Protein AF-A0A7V9M2R5-F1 (afdb_monomer)

Secondary structure (DSSP, 8-state):
----GGGG----S-HHHHHHHHHHHHTS-HHHHHHHHHHHHHHHHHHHHHHHHHHHT---HHHHHHHHHHHHSTTTS-HHHHHHHHHHHH---

Structure (mmCIF, N/CA/C/O backbone):
data_AF-A0A7V9M2R5-F1
#
_entry.id   AF-A0A7V9M2R5-F1
#
loop_
_atom_site.group_PDB
_atom_site.id
_atom_site.type_symbol
_atom_site.label_atom_id
_atom_site.label_alt_id
_atom_site.label_comp_id
_atom_site.label_asym_id
_atom_site.label_entity_id
_atom_site.label_seq_id
_atom_site.pdbx_PDB_ins_code
_atom_site.Cartn_x
_atom_site.Cartn_y
_atom_site.Cartn_z
_atom_site.occupancy
_atom_site.B_iso_or_equiv
_atom_site.auth_seq_id
_atom_site.auth_comp_id
_atom_site.auth_asym_id
_atom_site.auth_atom_id
_atom_site.pdbx_PDB_model_num
ATOM 1 N N . MET A 1 1 ? -1.550 -4.520 -31.708 1.00 41.22 1 MET A N 1
ATOM 2 C CA . MET A 1 1 ? -1.360 -3.313 -30.875 1.00 41.22 1 MET A CA 1
ATOM 3 C C . MET A 1 1 ? -0.821 -3.761 -29.529 1.00 41.22 1 MET A C 1
ATOM 5 O O . MET A 1 1 ? -1.441 -4.614 -28.908 1.00 41.22 1 MET A O 1
ATOM 9 N N . ASN A 1 2 ? 0.357 -3.277 -29.133 1.00 42.97 2 ASN A N 1
ATOM 10 C CA . ASN A 1 2 ? 0.957 -3.602 -27.839 1.00 42.97 2 ASN A CA 1
ATOM 11 C C . ASN A 1 2 ? 0.213 -2.775 -26.780 1.00 42.97 2 ASN A C 1
ATOM 13 O O . ASN A 1 2 ? 0.395 -1.563 -26.723 1.00 42.97 2 ASN A O 1
ATOM 17 N N . ASN A 1 3 ? -0.691 -3.391 -26.017 1.00 51.28 3 ASN A N 1
ATOM 18 C CA . ASN A 1 3 ? -1.404 -2.705 -24.939 1.00 51.28 3 ASN A CA 1
ATOM 19 C C . ASN A 1 3 ? -0.449 -2.546 -23.757 1.00 51.28 3 ASN A C 1
ATOM 21 O O . ASN A 1 3 ? -0.402 -3.397 -22.868 1.00 51.28 3 ASN A O 1
ATOM 25 N N . ASN A 1 4 ? 0.343 -1.477 -23.770 1.00 64.31 4 ASN A N 1
ATOM 26 C CA . ASN A 1 4 ? 1.192 -1.151 -22.644 1.00 64.31 4 ASN A CA 1
ATOM 27 C C . ASN A 1 4 ? 0.301 -0.739 -21.460 1.00 64.31 4 ASN A C 1
ATOM 29 O O . ASN A 1 4 ? -0.357 0.298 -21.481 1.00 64.31 4 ASN A O 1
ATOM 33 N N . VAL A 1 5 ? 0.265 -1.576 -20.421 1.00 66.25 5 VAL A N 1
ATOM 34 C CA . VAL A 1 5 ? -0.523 -1.352 -19.195 1.00 66.25 5 VAL A CA 1
ATOM 35 C C . VAL A 1 5 ? -0.187 -0.030 -18.493 1.00 66.25 5 VAL A C 1
ATOM 37 O O . VAL A 1 5 ? -1.012 0.473 -17.735 1.00 66.25 5 VAL A O 1
ATOM 40 N N . TYR A 1 6 ? 0.973 0.568 -18.784 1.00 64.75 6 TYR A N 1
ATOM 41 C CA . TYR A 1 6 ? 1.391 1.856 -18.228 1.00 64.75 6 TYR A CA 1
ATOM 42 C C . TYR A 1 6 ? 0.692 3.068 -18.870 1.00 64.75 6 TYR A C 1
ATOM 44 O O . TYR A 1 6 ? 0.588 4.106 -18.220 1.00 64.75 6 TYR A O 1
ATOM 52 N N . ASP A 1 7 ? 0.140 2.937 -20.083 1.00 64.12 7 ASP A N 1
ATOM 53 C CA . ASP A 1 7 ? -0.513 4.044 -20.810 1.00 64.12 7 ASP A CA 1
ATOM 54 C C . ASP A 1 7 ? -1.852 4.467 -20.181 1.00 64.12 7 ASP A C 1
ATOM 56 O O . ASP A 1 7 ? -2.411 5.509 -20.517 1.00 64.12 7 ASP A O 1
ATOM 60 N N . LYS A 1 8 ? -2.388 3.645 -19.272 1.00 67.00 8 LYS A N 1
ATOM 61 C CA . LYS A 1 8 ? -3.676 3.861 -18.601 1.00 67.00 8 LYS A CA 1
ATOM 62 C C . LYS A 1 8 ? -3.535 4.189 -17.117 1.00 67.00 8 LYS A C 1
ATOM 64 O O . LYS A 1 8 ? -4.542 4.184 -16.415 1.00 67.00 8 LYS A O 1
ATOM 69 N N . LEU A 1 9 ? -2.318 4.422 -16.619 1.00 62.28 9 LEU A N 1
ATOM 70 C CA . LEU A 1 9 ? -2.125 4.762 -15.212 1.00 62.28 9 LEU A CA 1
ATOM 71 C C . LEU A 1 9 ? -2.707 6.156 -14.933 1.00 62.28 9 LEU A C 1
ATOM 73 O O . LEU A 1 9 ? -2.209 7.130 -15.498 1.00 62.28 9 LEU A O 1
ATOM 77 N N . PRO A 1 10 ? -3.729 6.289 -14.067 1.00 63.12 10 PRO A N 1
ATOM 78 C CA . PRO A 1 10 ? -4.160 7.600 -13.608 1.00 63.12 10 PRO A CA 1
ATOM 79 C C . PRO A 1 10 ? -3.022 8.207 -12.782 1.00 63.12 10 PRO A C 1
ATOM 81 O O . PRO A 1 10 ? -2.633 7.658 -11.751 1.00 63.12 10 PRO A O 1
ATOM 84 N N . THR A 1 11 ? -2.433 9.299 -13.265 1.00 75.38 11 THR A N 1
ATOM 85 C CA . THR A 1 11 ? -1.317 9.960 -12.588 1.00 75.38 11 THR A CA 1
ATOM 86 C C . THR A 1 11 ? -1.266 11.443 -12.918 1.00 75.38 11 THR A C 1
ATOM 88 O O . THR A 1 11 ? -1.390 11.834 -14.076 1.00 75.38 11 THR A O 1
ATOM 91 N N . ASP A 1 12 ? -1.014 12.258 -11.895 1.00 80.31 12 ASP A N 1
ATOM 92 C CA . ASP A 1 12 ? -0.691 13.683 -12.043 1.00 80.31 12 ASP A CA 1
ATOM 93 C C . ASP A 1 12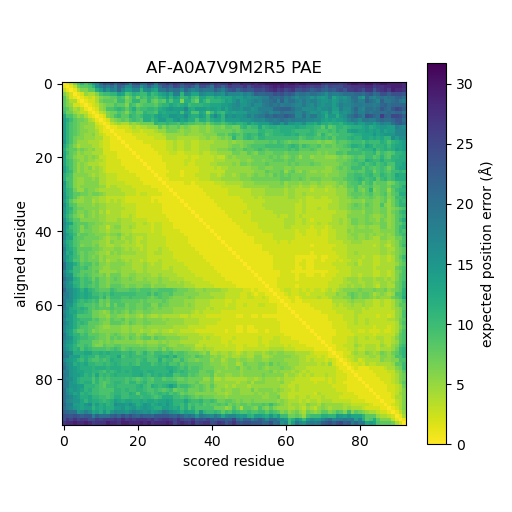 ? 0.786 13.894 -12.434 1.00 80.31 12 ASP A C 1
ATOM 95 O O . ASP A 1 12 ? 1.265 15.020 -12.570 1.00 80.31 12 ASP A O 1
ATOM 99 N N . THR A 1 13 ? 1.544 12.802 -12.599 1.00 79.81 13 THR A N 1
ATOM 100 C CA . THR A 1 13 ? 2.957 12.850 -12.979 1.00 79.81 13 THR A CA 1
ATOM 101 C C . THR A 1 13 ? 3.095 13.293 -14.437 1.00 79.81 13 THR A C 1
ATOM 103 O O . THR A 1 13 ? 2.512 12.658 -15.320 1.00 79.81 13 THR A O 1
ATOM 106 N N . PRO A 1 14 ? 3.917 14.320 -14.736 1.00 87.69 14 PRO A N 1
ATOM 107 C CA . PRO A 1 14 ? 4.163 14.751 -16.106 1.00 87.69 14 PRO A CA 1
ATOM 108 C C . PRO A 1 14 ? 4.580 13.588 -17.031 1.00 87.69 14 PRO A C 1
ATOM 110 O O . PRO A 1 14 ? 5.441 12.789 -16.643 1.00 87.69 14 PRO A O 1
ATOM 113 N N . PRO A 1 15 ? 4.067 13.508 -18.279 1.00 84.69 15 PRO A N 1
ATOM 114 C CA . PRO A 1 15 ? 4.243 12.330 -19.139 1.00 84.69 15 PRO A CA 1
ATOM 115 C C . PRO A 1 15 ? 5.699 11.913 -19.391 1.00 84.69 15 PRO A C 1
ATOM 117 O O . PRO A 1 15 ? 6.009 10.727 -19.452 1.00 84.69 15 PRO A O 1
ATOM 120 N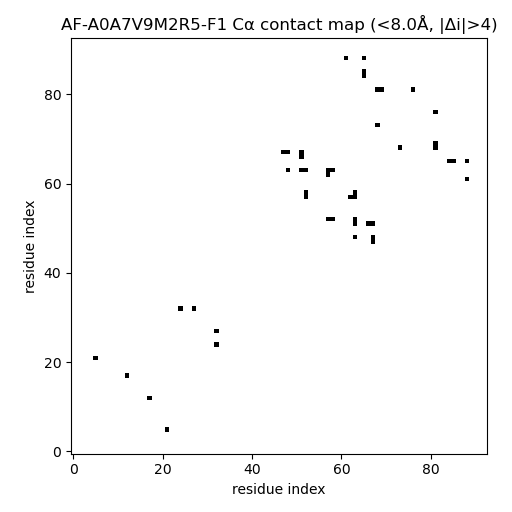 N . HIS A 1 16 ? 6.618 12.875 -19.510 1.00 85.75 16 HIS A N 1
ATOM 121 C CA . HIS A 1 16 ? 8.038 12.595 -19.741 1.00 85.75 16 HIS A CA 1
ATOM 122 C C . HIS A 1 16 ? 8.734 11.991 -18.510 1.00 85.75 16 HIS A C 1
ATOM 124 O O . HIS A 1 16 ? 9.630 11.160 -18.658 1.00 85.75 16 HIS A O 1
ATOM 130 N N . ILE A 1 17 ? 8.306 12.371 -17.300 1.00 87.44 17 ILE A N 1
ATOM 131 C CA . ILE A 1 17 ? 8.798 11.790 -16.045 1.00 87.44 17 ILE A CA 1
ATOM 132 C C . ILE A 1 17 ? 8.256 10.372 -15.907 1.00 87.44 17 ILE A C 1
ATOM 134 O O . ILE A 1 17 ? 9.039 9.454 -15.669 1.00 87.44 17 ILE A O 1
ATOM 138 N N . LEU A 1 18 ? 6.950 10.187 -16.132 1.00 85.81 18 LEU A N 1
ATOM 139 C CA . LEU A 1 18 ? 6.316 8.871 -16.090 1.00 85.81 18 LEU A CA 1
ATOM 140 C C . LEU A 1 18 ? 6.995 7.908 -17.067 1.00 85.81 18 LEU A C 1
ATOM 142 O O . LEU A 1 18 ? 7.375 6.806 -16.682 1.00 85.81 18 LEU A O 1
ATOM 146 N N . LYS A 1 19 ? 7.220 8.347 -18.311 1.00 86.19 19 LYS A N 1
ATOM 147 C CA . LYS A 1 19 ? 7.927 7.557 -19.324 1.00 86.19 19 LYS A CA 1
ATOM 148 C C . LYS A 1 19 ? 9.309 7.127 -18.832 1.00 86.19 19 LYS A C 1
ATOM 150 O O . LYS A 1 19 ? 9.618 5.941 -18.861 1.00 86.19 19 LYS A O 1
ATOM 155 N N . LYS A 1 20 ? 10.108 8.063 -18.309 1.00 91.62 20 LYS A N 1
ATOM 156 C CA . LYS A 1 20 ? 11.451 7.764 -17.794 1.00 91.62 20 LYS A CA 1
ATOM 157 C C . LYS A 1 20 ? 11.423 6.809 -16.594 1.00 91.62 20 LYS A C 1
ATOM 159 O O . LYS A 1 20 ? 12.282 5.935 -16.488 1.00 91.62 20 LYS A O 1
ATOM 164 N N . GLN A 1 21 ? 10.450 6.951 -15.694 1.00 88.12 21 GLN A N 1
ATOM 165 C CA . GLN A 1 21 ? 10.258 6.037 -14.563 1.00 88.12 21 GLN A CA 1
ATOM 166 C C . GLN A 1 21 ? 9.896 4.629 -15.042 1.00 88.12 21 GLN A C 1
ATOM 168 O O . GLN A 1 21 ? 10.494 3.661 -14.579 1.00 88.12 21 GLN A O 1
ATOM 173 N N . VAL A 1 22 ? 8.972 4.513 -15.999 1.00 88.38 22 VAL A N 1
ATOM 174 C CA . VAL A 1 22 ? 8.577 3.230 -16.594 1.00 88.38 22 VAL A CA 1
ATOM 175 C C . VAL A 1 22 ? 9.765 2.569 -17.287 1.00 88.38 22 VAL A C 1
ATOM 177 O O . VAL A 1 22 ? 10.033 1.404 -17.015 1.00 88.38 22 VAL A O 1
ATOM 180 N N . GLU A 1 23 ? 10.518 3.301 -18.109 1.00 91.31 23 GLU A N 1
ATOM 181 C CA . GLU A 1 23 ? 11.725 2.792 -18.776 1.00 91.31 23 GLU A CA 1
ATOM 182 C C . GLU A 1 23 ? 12.770 2.302 -17.763 1.00 91.31 23 GLU A C 1
ATOM 184 O O . GLU A 1 23 ? 13.324 1.214 -17.914 1.00 91.31 23 GLU A O 1
ATOM 189 N N . THR A 1 24 ? 12.988 3.067 -16.687 1.00 92.38 24 THR A N 1
ATOM 190 C CA . THR A 1 24 ? 13.909 2.690 -15.603 1.00 92.38 24 THR A CA 1
ATOM 191 C C . THR A 1 24 ? 13.445 1.426 -14.887 1.00 92.38 24 THR A C 1
ATOM 193 O O . THR A 1 24 ? 14.253 0.559 -14.599 1.00 92.38 24 THR A O 1
ATOM 196 N N . ILE A 1 25 ? 12.151 1.287 -14.595 1.00 90.12 25 ILE A N 1
ATOM 197 C CA . ILE A 1 25 ? 11.616 0.099 -13.918 1.00 90.12 25 ILE A CA 1
ATOM 198 C C . ILE A 1 25 ? 11.659 -1.119 -14.849 1.00 90.12 25 ILE A C 1
ATOM 200 O O . ILE A 1 25 ? 11.955 -2.223 -14.399 1.00 90.12 25 ILE A O 1
ATOM 204 N N . GLN A 1 26 ? 11.371 -0.941 -16.140 1.00 89.19 26 GLN A N 1
ATOM 205 C CA . GLN A 1 26 ? 11.372 -2.020 -17.130 1.00 89.19 26 GLN A CA 1
ATOM 206 C C . GLN A 1 26 ? 12.767 -2.584 -17.409 1.00 89.19 26 GLN A C 1
ATOM 208 O O . GLN A 1 26 ? 12.865 -3.762 -17.752 1.00 89.19 26 GLN A O 1
ATOM 213 N N . SER A 1 27 ? 13.826 -1.785 -17.252 1.00 95.38 27 SER A N 1
ATOM 214 C CA . SER A 1 27 ? 15.206 -2.256 -17.418 1.00 95.38 27 SER A CA 1
ATOM 215 C C . SER A 1 27 ? 15.707 -3.113 -16.249 1.00 95.38 27 SER A C 1
ATOM 217 O O . SER A 1 27 ? 16.731 -3.782 -16.384 1.00 95.38 27 SER A O 1
ATOM 219 N N . LEU A 1 28 ? 14.985 -3.135 -15.124 1.00 95.44 28 LEU A N 1
ATOM 220 C CA . LEU A 1 28 ? 15.326 -3.933 -13.951 1.00 95.44 28 LEU A CA 1
ATOM 221 C C . LEU A 1 28 ? 14.868 -5.389 -14.082 1.00 95.44 28 LEU A C 1
ATOM 223 O O . LEU A 1 28 ? 13.859 -5.724 -14.718 1.00 95.44 28 LEU A O 1
ATOM 227 N N . SER A 1 29 ? 15.571 -6.270 -13.374 1.00 97.31 29 SER A N 1
ATOM 228 C CA . SER A 1 29 ? 15.158 -7.662 -13.230 1.00 97.31 29 SER A CA 1
ATOM 229 C C . SER A 1 29 ? 13.794 -7.776 -12.536 1.00 97.31 29 SER A C 1
ATOM 231 O O . SER A 1 29 ? 13.300 -6.862 -11.868 1.00 97.31 29 SER A O 1
ATOM 233 N N . TYR A 1 30 ? 13.143 -8.929 -12.690 1.00 94.12 30 TYR A N 1
ATOM 234 C CA . TYR A 1 30 ? 11.862 -9.179 -12.026 1.00 94.12 30 TYR A CA 1
ATOM 235 C C . TYR A 1 30 ? 11.963 -9.077 -10.493 1.00 94.12 30 TYR A C 1
ATOM 237 O O . TYR A 1 30 ? 11.083 -8.504 -9.855 1.00 94.12 30 TYR A O 1
ATOM 245 N N . SER A 1 31 ? 13.054 -9.575 -9.901 1.00 97.00 31 SER A N 1
ATOM 246 C CA . SER A 1 31 ? 13.272 -9.534 -8.449 1.00 97.00 31 SER A CA 1
ATOM 247 C C . SER A 1 31 ? 13.452 -8.107 -7.925 1.00 97.00 31 SER A C 1
ATOM 249 O O . SER A 1 31 ? 12.941 -7.774 -6.857 1.00 97.00 31 SER A O 1
ATOM 251 N N . GLU A 1 32 ? 14.123 -7.240 -8.681 1.00 96.44 32 GLU A N 1
ATOM 252 C CA . GLU A 1 32 ? 14.260 -5.821 -8.346 1.00 96.44 32 GLU A CA 1
ATOM 253 C C . GLU A 1 32 ? 12.927 -5.082 -8.448 1.00 96.44 32 GLU A C 1
ATOM 255 O O . GLU A 1 32 ? 12.572 -4.331 -7.539 1.00 96.44 32 GLU A O 1
ATOM 260 N N . ARG A 1 33 ? 12.142 -5.344 -9.501 1.00 94.81 33 ARG A N 1
ATOM 261 C CA . ARG A 1 33 ? 10.790 -4.782 -9.634 1.00 94.81 33 ARG A CA 1
ATOM 262 C C . ARG A 1 33 ? 9.886 -5.193 -8.475 1.00 94.81 33 ARG A C 1
ATOM 264 O O . ARG A 1 33 ? 9.189 -4.346 -7.919 1.00 94.81 33 ARG A O 1
ATOM 271 N N . LEU A 1 34 ? 9.939 -6.463 -8.070 1.00 95.62 34 LEU A N 1
ATOM 272 C CA . LEU A 1 34 ? 9.197 -6.953 -6.910 1.00 95.62 34 LEU A CA 1
ATOM 273 C C . LEU A 1 34 ? 9.646 -6.252 -5.622 1.00 95.62 34 LEU A C 1
ATOM 275 O O . LEU A 1 34 ? 8.807 -5.817 -4.840 1.00 95.62 34 LEU A O 1
ATOM 279 N N . ARG A 1 35 ? 10.958 -6.066 -5.427 1.00 96.19 35 ARG A N 1
ATOM 280 C CA . ARG A 1 35 ? 11.500 -5.345 -4.267 1.00 96.19 35 ARG A CA 1
ATOM 281 C C . ARG A 1 35 ? 10.994 -3.904 -4.197 1.00 96.19 35 ARG A C 1
ATOM 283 O O . ARG A 1 35 ? 10.623 -3.454 -3.117 1.00 96.19 35 ARG A O 1
ATOM 290 N N . ILE A 1 36 ? 10.953 -3.198 -5.329 1.00 93.06 36 ILE A N 1
ATOM 291 C CA . ILE A 1 36 ? 10.403 -1.836 -5.407 1.00 93.06 36 ILE A CA 1
ATOM 292 C C . ILE A 1 36 ? 8.919 -1.838 -5.028 1.00 93.06 36 ILE A C 1
ATOM 294 O O . ILE A 1 36 ? 8.504 -1.029 -4.201 1.00 93.06 36 ILE A O 1
ATOM 298 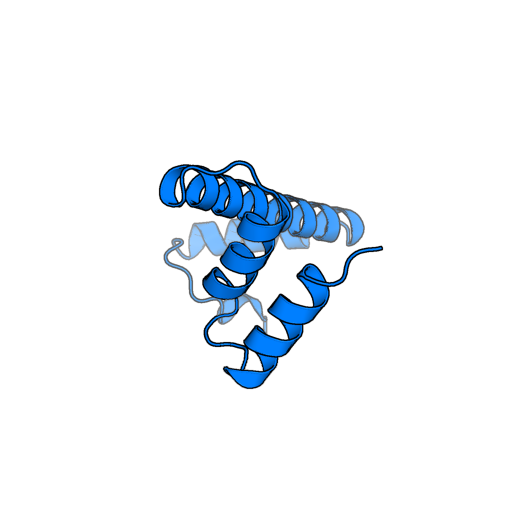N N . ALA A 1 37 ? 8.130 -2.761 -5.587 1.00 92.12 37 ALA A N 1
ATOM 299 C CA . ALA A 1 37 ? 6.704 -2.867 -5.284 1.00 92.12 37 ALA A CA 1
ATOM 300 C C . ALA A 1 37 ? 6.449 -3.137 -3.790 1.00 92.12 37 ALA A C 1
ATOM 302 O O . ALA A 1 37 ? 5.635 -2.450 -3.172 1.00 92.12 37 ALA A O 1
ATOM 303 N N . CYS A 1 38 ? 7.188 -4.073 -3.187 1.00 94.06 38 CYS A N 1
ATOM 304 C CA . CYS A 1 38 ? 7.108 -4.350 -1.752 1.00 94.06 38 CYS A CA 1
ATOM 305 C C . CYS A 1 38 ? 7.513 -3.131 -0.913 1.00 94.06 38 CYS A C 1
ATOM 307 O O . CYS A 1 38 ? 6.791 -2.766 0.010 1.00 94.06 38 CYS A O 1
ATOM 309 N N . GLY A 1 39 ? 8.614 -2.457 -1.260 1.00 95.44 39 GLY A N 1
ATOM 310 C CA . GLY A 1 3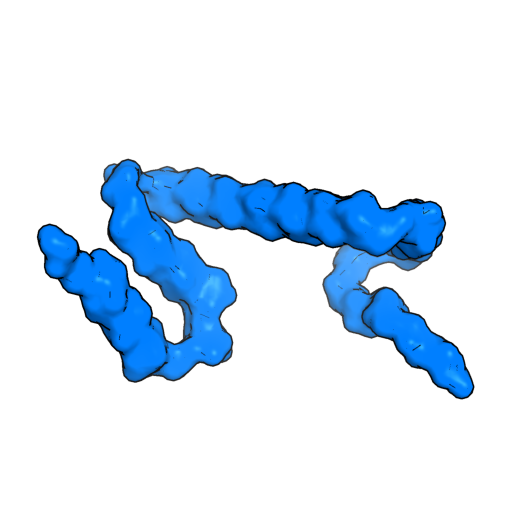9 ? 9.077 -1.269 -0.536 1.00 95.44 39 GLY A CA 1
ATOM 311 C C . GLY A 1 39 ? 8.078 -0.109 -0.578 1.00 95.44 39 GLY A C 1
ATOM 312 O O . GLY A 1 39 ? 7.859 0.555 0.434 1.00 95.44 39 GLY A O 1
ATOM 313 N N . LEU A 1 40 ? 7.423 0.110 -1.723 1.00 93.12 40 LEU A N 1
ATOM 314 C CA . LEU A 1 40 ? 6.355 1.106 -1.850 1.00 93.12 40 LEU A CA 1
ATOM 315 C C . LEU A 1 40 ? 5.122 0.729 -1.020 1.00 93.12 40 LEU A C 1
ATOM 317 O O . LEU A 1 40 ? 4.558 1.590 -0.348 1.00 93.12 40 LEU A O 1
ATOM 321 N N . SER A 1 41 ? 4.728 -0.546 -1.029 1.00 93.12 41 SER A N 1
ATOM 322 C CA . SER A 1 41 ? 3.624 -1.043 -0.202 1.00 93.12 41 SER A CA 1
ATOM 323 C C . SER A 1 41 ? 3.898 -0.833 1.290 1.00 93.12 41 SER A C 1
ATOM 325 O O . SER A 1 41 ? 3.043 -0.307 2.003 1.00 93.12 41 SER A O 1
ATOM 327 N N . ASP A 1 42 ? 5.102 -1.173 1.754 1.00 94.81 42 ASP A N 1
ATOM 328 C CA . ASP A 1 42 ? 5.524 -0.969 3.142 1.00 94.81 42 ASP A CA 1
ATOM 329 C C . ASP A 1 42 ? 5.542 0.512 3.517 1.00 94.81 42 ASP A C 1
ATOM 331 O O . ASP A 1 42 ? 5.052 0.892 4.582 1.00 94.81 42 ASP A O 1
ATOM 335 N N . PHE A 1 43 ? 6.057 1.371 2.633 1.00 94.50 43 PHE A N 1
ATOM 336 C CA . PHE A 1 43 ? 6.039 2.813 2.849 1.00 94.50 43 PHE A CA 1
ATOM 337 C C . PHE A 1 43 ? 4.607 3.331 3.031 1.00 94.50 43 PHE A C 1
ATOM 339 O O . PHE A 1 43 ? 4.323 4.008 4.023 1.00 94.50 43 PHE A O 1
ATOM 346 N N . CYS A 1 44 ? 3.696 2.977 2.120 1.00 94.25 44 CYS A N 1
ATOM 347 C CA . CYS A 1 44 ? 2.288 3.355 2.208 1.00 94.25 44 CYS A CA 1
ATOM 348 C C . CYS A 1 44 ? 1.657 2.856 3.514 1.00 94.25 44 CYS A C 1
ATOM 350 O O . CYS A 1 44 ? 1.041 3.645 4.229 1.00 94.25 44 CYS A O 1
ATOM 352 N N . TYR A 1 45 ? 1.882 1.590 3.878 1.00 94.25 45 TYR A N 1
ATOM 353 C CA . TYR A 1 45 ? 1.402 1.021 5.137 1.00 94.25 45 TYR A CA 1
ATOM 354 C C . TYR A 1 45 ? 1.889 1.820 6.353 1.00 94.25 45 TYR A C 1
ATOM 356 O O . TYR A 1 45 ? 1.080 2.226 7.190 1.00 94.25 45 TYR A O 1
ATOM 364 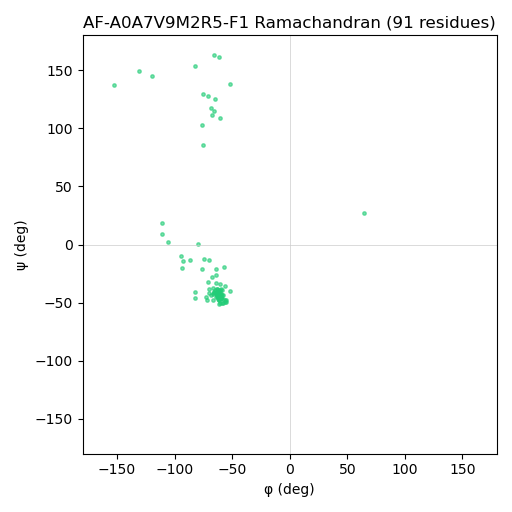N N . GLN A 1 46 ? 3.190 2.114 6.445 1.00 95.06 46 GLN A N 1
ATOM 365 C CA . GLN A 1 46 ? 3.748 2.866 7.572 1.00 95.06 46 GLN A CA 1
ATOM 366 C C . GLN A 1 46 ? 3.193 4.292 7.649 1.00 95.06 46 GLN A C 1
ATOM 368 O O . GLN A 1 46 ? 2.864 4.762 8.742 1.00 95.06 46 GLN A O 1
ATOM 373 N N . GLN A 1 47 ? 3.036 4.977 6.512 1.00 96.19 47 GLN A N 1
ATOM 374 C CA . GLN A 1 47 ? 2.431 6.311 6.478 1.00 96.19 47 GLN A CA 1
ATOM 375 C C . GLN A 1 47 ? 0.979 6.282 6.964 1.00 96.19 47 GLN A C 1
ATOM 377 O O . GLN A 1 47 ? 0.607 7.076 7.834 1.00 96.19 47 GLN A O 1
ATOM 382 N N . THR A 1 48 ? 0.173 5.332 6.482 1.00 95.81 48 THR A N 1
ATOM 383 C CA . THR A 1 48 ? -1.216 5.176 6.927 1.00 95.81 48 THR A CA 1
ATOM 384 C C . THR A 1 48 ? -1.286 4.846 8.417 1.00 95.81 48 THR A C 1
ATOM 386 O O . THR A 1 48 ? -2.049 5.478 9.145 1.00 95.81 48 THR A O 1
ATOM 389 N N . MET A 1 49 ? -0.456 3.927 8.912 1.00 95.94 49 MET A N 1
ATOM 390 C CA . MET A 1 49 ? -0.419 3.575 10.335 1.00 95.94 49 MET A CA 1
ATOM 391 C C . MET A 1 49 ? -0.005 4.761 11.212 1.00 95.94 49 MET A C 1
ATOM 393 O O . MET A 1 49 ? -0.605 4.992 12.260 1.00 95.94 49 MET A O 1
ATOM 397 N N . 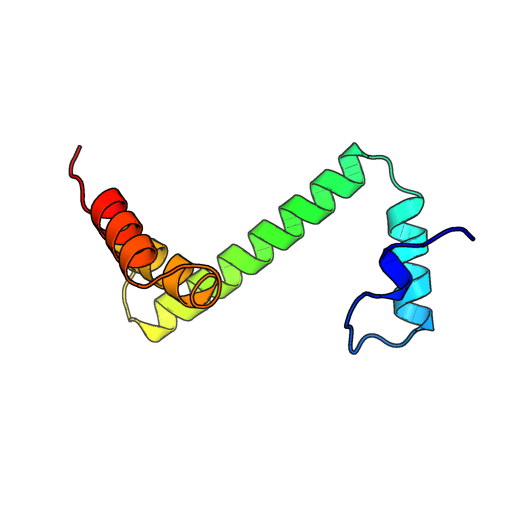ASN A 1 50 ? 0.972 5.561 10.782 1.00 96.31 50 ASN A N 1
ATOM 398 C CA . ASN A 1 50 ? 1.384 6.768 11.501 1.00 96.31 50 ASN A CA 1
ATOM 399 C C . ASN A 1 50 ? 0.283 7.832 11.528 1.00 96.31 50 ASN A C 1
ATOM 401 O O . ASN A 1 50 ? 0.050 8.449 12.570 1.00 96.31 50 ASN A O 1
ATOM 405 N N . MET A 1 51 ? -0.424 8.026 10.414 1.00 96.81 51 MET A N 1
ATOM 406 C CA . MET A 1 51 ? -1.604 8.888 10.362 1.00 96.81 51 MET A CA 1
ATOM 407 C C . MET A 1 51 ? -2.691 8.395 11.329 1.00 96.81 51 MET A C 1
ATOM 409 O O . MET A 1 51 ? -3.241 9.194 12.086 1.00 96.81 51 MET A O 1
ATOM 413 N N . LEU A 1 52 ? -2.979 7.091 11.347 1.00 97.06 52 LEU A N 1
ATOM 414 C CA . LEU A 1 52 ? -4.000 6.502 12.217 1.00 97.06 52 LEU A CA 1
ATOM 415 C C . LEU A 1 52 ? -3.639 6.602 13.699 1.00 97.06 52 LEU A C 1
ATOM 417 O O . LEU A 1 52 ? -4.498 6.973 14.492 1.00 97.06 52 LEU A O 1
ATOM 421 N N . ARG A 1 53 ? -2.374 6.370 14.070 1.00 97.19 53 ARG A N 1
ATOM 422 C CA . ARG A 1 53 ? -1.877 6.586 15.441 1.00 97.19 53 ARG A CA 1
ATOM 423 C C . ARG A 1 53 ? -2.132 8.014 15.908 1.00 97.19 53 ARG A C 1
ATOM 425 O O . ARG A 1 53 ? -2.680 8.216 16.987 1.00 97.19 53 ARG A O 1
ATOM 432 N N . LYS A 1 54 ? -1.793 9.001 15.070 1.00 96.62 54 LYS A N 1
ATOM 433 C CA . LYS A 1 54 ? -2.038 10.421 15.365 1.00 96.62 54 LYS A CA 1
ATOM 434 C C . LYS A 1 54 ? -3.532 10.731 15.479 1.00 96.62 54 LYS A C 1
ATOM 436 O O . LYS A 1 54 ? -3.931 11.446 16.388 1.00 96.62 54 LYS A O 1
ATOM 441 N N . LYS A 1 55 ? -4.351 10.191 14.573 1.00 96.12 55 LYS A N 1
ATOM 442 C CA . LYS A 1 55 ? -5.797 10.450 14.514 1.00 96.12 55 LYS A CA 1
ATOM 443 C C . LYS A 1 55 ? -6.568 9.822 15.678 1.00 96.12 55 LYS A C 1
ATOM 445 O O . LYS A 1 55 ? -7.499 10.436 16.181 1.00 96.12 55 LYS A O 1
ATOM 450 N N . LEU A 1 56 ? -6.222 8.594 16.058 1.00 95.31 56 LEU A N 1
ATOM 451 C CA . LEU A 1 56 ? -6.940 7.816 17.070 1.00 95.31 56 LEU A CA 1
ATOM 452 C C . LEU A 1 56 ? -6.358 7.982 18.478 1.00 95.31 56 LEU A C 1
ATOM 454 O O . LEU A 1 56 ? -6.998 7.573 19.441 1.00 95.31 56 LEU A O 1
ATOM 458 N N . GLY A 1 57 ? -5.150 8.540 18.606 1.00 95.88 57 GLY A N 1
ATOM 459 C CA . GLY A 1 57 ? -4.489 8.721 19.899 1.00 95.88 57 GLY A CA 1
ATOM 460 C C . GLY A 1 57 ? -4.158 7.402 20.601 1.00 95.88 57 GLY A C 1
ATOM 461 O O . GLY A 1 57 ? -4.101 7.360 21.825 1.00 95.88 57 GLY A O 1
ATOM 462 N N . THR A 1 58 ? -3.968 6.318 19.843 1.00 93.44 58 THR A N 1
ATOM 463 C CA . THR A 1 58 ? -3.701 4.980 20.382 1.00 93.44 58 THR A CA 1
ATOM 464 C C . THR A 1 58 ? -2.510 4.323 19.697 1.00 93.44 58 THR A C 1
ATOM 466 O O . THR A 1 58 ? -2.237 4.547 18.514 1.00 93.44 58 THR A O 1
ATOM 469 N N . THR A 1 59 ? -1.811 3.485 20.454 1.00 93.31 59 THR A N 1
ATOM 470 C CA . THR A 1 59 ? -0.777 2.566 19.969 1.00 93.31 59 THR A CA 1
ATOM 471 C C . THR A 1 59 ? -1.260 1.116 19.942 1.00 93.31 59 THR A C 1
ATOM 473 O O . THR A 1 59 ? -0.483 0.243 19.564 1.00 93.31 59 THR A O 1
ATOM 476 N N . ASP A 1 60 ? -2.527 0.858 20.296 1.00 93.62 60 ASP A N 1
ATOM 477 C CA . ASP A 1 60 ? -3.138 -0.471 20.230 1.00 93.62 60 ASP A CA 1
ATOM 478 C C . ASP A 1 60 ? -3.117 -0.983 18.785 1.00 93.62 60 ASP A C 1
ATOM 480 O O . ASP A 1 60 ? -3.840 -0.508 17.904 1.00 93.62 60 ASP A O 1
ATOM 484 N N . GLU A 1 61 ? -2.261 -1.971 18.550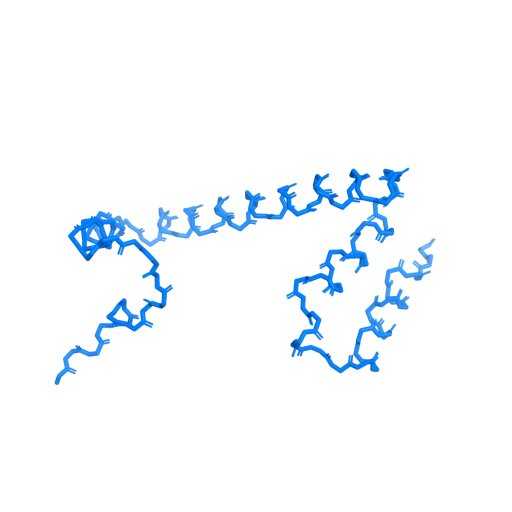 1.00 90.56 61 GLU A N 1
ATOM 485 C CA . GLU A 1 61 ? -2.000 -2.518 17.228 1.00 90.56 61 GLU A CA 1
ATOM 486 C C . GLU A 1 61 ? -3.257 -3.110 16.583 1.00 90.56 61 GLU A C 1
ATOM 488 O O . GLU A 1 61 ? -3.446 -3.006 15.371 1.00 90.56 61 GLU A O 1
ATOM 493 N N . LYS A 1 62 ? -4.149 -3.692 17.382 1.00 90.38 62 LYS A N 1
ATOM 494 C CA . LYS A 1 62 ? -5.368 -4.327 16.892 1.00 90.38 62 LYS A CA 1
ATOM 495 C C . LYS A 1 62 ? -6.382 -3.288 16.430 1.00 90.38 62 LYS A C 1
ATOM 497 O O . LYS A 1 62 ? -6.940 -3.422 15.338 1.00 90.38 62 LYS A O 1
ATOM 502 N N . LEU A 1 63 ? -6.580 -2.229 17.217 1.00 90.75 63 LEU A N 1
ATOM 503 C CA . LEU A 1 63 ? -7.427 -1.101 16.815 1.00 90.75 63 LEU A CA 1
ATOM 504 C C . LEU A 1 63 ? -6.882 -0.418 15.559 1.00 90.75 63 LEU A C 1
ATOM 506 O O . LEU A 1 63 ? -7.646 -0.105 14.645 1.00 90.75 63 LEU A O 1
ATOM 510 N N . LEU A 1 64 ? -5.561 -0.243 15.476 1.00 94.44 64 LEU A N 1
ATOM 511 C CA . LEU A 1 64 ? -4.916 0.354 14.309 1.00 94.44 64 LEU A CA 1
ATOM 512 C C . LEU A 1 64 ? -5.061 -0.516 13.053 1.00 94.44 64 LEU A C 1
ATOM 514 O O . LEU A 1 64 ? -5.367 0.022 11.993 1.00 94.44 64 LEU A O 1
ATOM 518 N N . LYS A 1 65 ? -4.909 -1.844 13.157 1.00 91.88 65 LYS A N 1
ATOM 519 C CA . LYS A 1 65 ? -5.106 -2.775 12.029 1.00 91.88 65 LYS A CA 1
ATOM 520 C C . LYS A 1 65 ? -6.541 -2.753 11.505 1.00 91.88 65 LYS A C 1
ATOM 522 O O . LYS A 1 65 ? -6.743 -2.701 10.294 1.00 91.88 65 LYS A O 1
ATOM 527 N N . ILE A 1 66 ? -7.534 -2.729 12.395 1.00 91.69 66 ILE A N 1
ATOM 528 C CA . ILE A 1 66 ? -8.943 -2.581 12.000 1.00 91.69 66 ILE A CA 1
ATOM 529 C C . ILE A 1 66 ? -9.152 -1.251 11.265 1.00 91.69 66 ILE A C 1
ATOM 531 O O . ILE A 1 66 ? -9.695 -1.238 10.162 1.00 91.69 66 ILE A O 1
ATOM 535 N N . ALA A 1 67 ? -8.678 -0.145 11.843 1.00 93.06 67 ALA A N 1
ATOM 536 C CA . ALA A 1 67 ? -8.830 1.182 11.255 1.00 93.06 67 ALA A CA 1
ATOM 537 C C . ALA A 1 67 ? -8.089 1.327 9.915 1.00 93.06 67 ALA A C 1
ATOM 539 O O . ALA A 1 67 ? -8.557 2.038 9.026 1.00 93.06 67 ALA A O 1
ATOM 540 N N . PHE A 1 68 ? -6.954 0.644 9.751 1.00 94.12 68 PHE A N 1
ATOM 541 C CA . PHE A 1 68 ? -6.235 0.555 8.483 1.00 94.12 68 PHE A CA 1
ATOM 542 C C . PHE A 1 68 ? -7.098 -0.112 7.419 1.00 94.12 68 PHE A C 1
ATOM 544 O O . PHE A 1 68 ? -7.305 0.480 6.361 1.00 94.12 68 PHE A O 1
ATOM 551 N N . VAL A 1 69 ? -7.664 -1.287 7.715 1.00 91.81 69 VAL A N 1
ATOM 552 C CA . VAL A 1 69 ? -8.528 -1.994 6.762 1.00 91.81 69 VAL A CA 1
ATOM 553 C C . VAL A 1 69 ? -9.733 -1.140 6.376 1.00 91.81 69 VAL A C 1
ATOM 555 O O . VAL A 1 69 ? -10.025 -0.995 5.194 1.00 91.81 69 VAL A O 1
ATOM 558 N N . GLU A 1 70 ? -10.393 -0.517 7.352 1.00 90.31 70 GLU A N 1
ATOM 559 C CA . GLU A 1 70 ? -11.529 0.372 7.087 1.00 90.31 70 GLU A CA 1
ATOM 560 C C . GLU A 1 70 ? -11.154 1.619 6.287 1.00 90.31 70 GLU A C 1
ATOM 562 O O . GLU A 1 70 ? -12.013 2.196 5.632 1.00 90.31 70 GLU A O 1
ATOM 567 N N . THR A 1 71 ? -9.902 2.068 6.366 1.00 90.94 71 THR A N 1
ATOM 568 C CA . THR A 1 71 ? -9.419 3.251 5.647 1.00 90.94 71 THR A CA 1
ATOM 569 C C . THR A 1 71 ? -9.055 2.910 4.208 1.00 90.94 71 THR A C 1
ATOM 571 O O . THR A 1 71 ? -9.429 3.644 3.299 1.00 90.94 71 THR A O 1
ATOM 574 N N . VAL A 1 72 ? -8.331 1.808 4.005 1.00 90.38 72 VAL A N 1
ATOM 575 C CA . VAL A 1 72 ? -7.797 1.416 2.694 1.00 90.38 72 VAL A CA 1
ATOM 576 C C . VAL A 1 72 ? -8.849 0.703 1.850 1.00 90.38 72 VAL A C 1
ATOM 578 O O . VAL A 1 72 ? -8.971 1.008 0.672 1.00 90.38 72 VAL A O 1
ATOM 581 N N . TYR A 1 73 ? -9.649 -0.178 2.454 1.00 87.06 73 TYR A N 1
ATOM 582 C CA . TYR A 1 73 ? -10.558 -1.081 1.736 1.00 87.06 73 TYR A CA 1
ATOM 583 C C . TYR A 1 73 ? -12.040 -0.750 1.941 1.00 87.06 73 TYR A C 1
ATOM 585 O O . TYR A 1 73 ? -12.910 -1.586 1.703 1.00 87.06 73 TYR A O 1
ATOM 593 N N . LYS A 1 74 ? -12.363 0.469 2.396 1.00 85.12 74 LYS A N 1
ATOM 594 C CA . LYS A 1 74 ? -13.748 0.881 2.694 1.00 85.12 74 LYS A CA 1
ATOM 595 C C . LYS A 1 74 ? -14.721 0.619 1.545 1.00 85.12 74 LYS A C 1
ATOM 597 O O . LYS A 1 74 ? -15.878 0.292 1.783 1.00 85.12 74 LYS A O 1
ATOM 602 N N . ASN A 1 75 ? -14.252 0.865 0.325 1.00 88.25 75 ASN A N 1
ATOM 603 C CA . ASN A 1 75 ? -15.057 0.790 -0.889 1.00 88.25 75 ASN A CA 1
ATOM 604 C C . ASN A 1 75 ? -14.943 -0.576 -1.575 1.00 88.25 75 ASN A C 1
ATOM 606 O O . ASN A 1 75 ? -15.715 -0.850 -2.489 1.00 88.25 75 ASN A O 1
ATOM 610 N N . ASP A 1 76 ? -14.003 -1.411 -1.128 1.00 89.19 76 ASP A N 1
ATOM 611 C CA . ASP A 1 76 ? -13.731 -2.724 -1.713 1.00 89.19 76 ASP A CA 1
ATOM 612 C C . ASP A 1 76 ? -14.496 -3.843 -0.992 1.00 89.19 76 ASP A C 1
ATOM 614 O O . ASP A 1 76 ? -14.698 -4.910 -1.563 1.00 89.19 76 ASP A O 1
ATOM 618 N N . PHE A 1 77 ? -14.946 -3.599 0.245 1.00 87.69 77 PHE A N 1
ATOM 619 C CA . PHE A 1 77 ? -15.669 -4.571 1.064 1.00 87.69 77 PHE A CA 1
ATOM 620 C C . PHE A 1 77 ? -17.076 -4.110 1.444 1.00 87.69 77 PHE A C 1
ATOM 622 O O . PHE A 1 77 ? -17.322 -2.940 1.751 1.00 87.69 77 PHE A O 1
ATOM 629 N N . SER A 1 78 ? -18.004 -5.067 1.511 1.00 89.88 78 SER A N 1
ATOM 630 C CA . SER A 1 78 ? -19.325 -4.856 2.099 1.00 89.88 78 SER A CA 1
ATOM 631 C C . SER A 1 78 ? -19.225 -4.580 3.607 1.00 89.88 78 SER A C 1
ATOM 633 O O . SER A 1 78 ? -18.227 -4.884 4.272 1.00 89.88 78 SER A O 1
ATOM 635 N N . LYS A 1 79 ? -20.296 -4.035 4.198 1.00 87.00 79 LYS A N 1
ATOM 636 C CA . LYS A 1 79 ? -20.361 -3.826 5.655 1.00 87.00 79 LYS A CA 1
ATOM 637 C C . LYS A 1 79 ? -20.235 -5.146 6.421 1.00 87.00 79 LYS A C 1
ATOM 639 O O . LYS A 1 79 ? -19.568 -5.194 7.453 1.00 87.00 79 LYS A O 1
ATOM 644 N N . GLU A 1 80 ? -20.849 -6.210 5.911 1.00 90.81 80 GLU A N 1
ATOM 645 C CA . GLU A 1 80 ? -20.774 -7.559 6.472 1.00 90.81 80 GLU A CA 1
ATOM 646 C C . GLU A 1 80 ? -19.349 -8.124 6.399 1.00 90.81 80 GLU A C 1
ATOM 648 O O . GLU A 1 80 ? -18.887 -8.760 7.347 1.00 90.81 80 GLU A O 1
ATOM 653 N N . GLU A 1 81 ? -18.623 -7.876 5.308 1.00 89.56 81 GLU A N 1
ATOM 654 C CA . GLU A 1 81 ? -17.225 -8.296 5.150 1.00 89.56 81 GLU A CA 1
ATOM 655 C C . GLU A 1 81 ? -16.295 -7.568 6.119 1.00 89.56 81 GLU A C 1
ATOM 657 O O . GLU A 1 81 ? -15.539 -8.215 6.847 1.00 89.56 81 GLU A O 1
ATOM 662 N N . LEU A 1 82 ? -16.420 -6.243 6.221 1.00 86.50 82 LEU A N 1
ATOM 663 C CA . LEU A 1 82 ? -15.677 -5.450 7.201 1.00 86.50 82 LEU A CA 1
ATOM 664 C C . LEU A 1 82 ? -15.982 -5.895 8.638 1.00 86.50 82 LEU A C 1
ATOM 666 O O . LEU A 1 82 ? -15.076 -5.975 9.471 1.00 86.50 82 LEU A O 1
ATOM 670 N N . TYR A 1 83 ? -17.237 -6.241 8.939 1.00 87.88 83 TYR A N 1
ATOM 671 C CA . TYR A 1 83 ? -17.615 -6.783 10.244 1.00 87.88 83 TYR A CA 1
ATOM 672 C C . TYR A 1 83 ? -16.935 -8.130 10.533 1.00 87.88 83 TYR A C 1
ATOM 674 O O . TYR A 1 83 ? -16.376 -8.314 11.617 1.00 87.88 83 TYR A O 1
ATOM 682 N N . ARG A 1 84 ? -16.901 -9.055 9.565 1.00 87.94 84 ARG A N 1
ATOM 683 C CA . ARG A 1 84 ? -16.182 -10.334 9.710 1.00 87.94 84 ARG A CA 1
ATOM 684 C C . ARG A 1 84 ? -14.687 -10.130 9.956 1.00 87.94 84 ARG A C 1
ATOM 686 O O . ARG A 1 84 ? -14.119 -10.802 10.816 1.00 87.94 84 ARG A O 1
ATOM 693 N N . ILE A 1 85 ? -14.065 -9.174 9.267 1.00 85.06 85 ILE A N 1
ATOM 694 C CA . ILE A 1 85 ? -12.650 -8.833 9.469 1.00 85.06 85 ILE A CA 1
ATOM 695 C C . ILE A 1 85 ? -12.414 -8.294 10.888 1.00 85.06 85 ILE A C 1
ATOM 697 O O . ILE A 1 85 ? -11.481 -8.721 11.568 1.00 85.06 85 ILE A O 1
ATOM 701 N N . LYS A 1 86 ? -13.294 -7.421 11.394 1.00 85.25 86 LYS A N 1
ATOM 702 C CA . LYS A 1 86 ? -13.233 -6.961 12.793 1.00 85.25 86 LYS A CA 1
ATOM 703 C C . LYS A 1 86 ? -13.321 -8.116 13.784 1.00 85.25 86 LYS A C 1
ATOM 705 O O . LYS A 1 86 ? -12.579 -8.134 14.763 1.00 85.25 86 LYS A O 1
ATOM 710 N N . LEU A 1 87 ? -14.222 -9.072 13.550 1.00 86.56 87 LEU A N 1
ATOM 711 C CA . LEU A 1 87 ? -14.350 -10.257 14.399 1.00 86.56 87 LEU A CA 1
ATOM 712 C C . LEU A 1 87 ? -13.088 -11.122 14.376 1.00 86.56 87 LEU A C 1
ATOM 714 O O . LEU A 1 87 ? -12.695 -11.620 15.427 1.00 86.56 87 LEU A O 1
ATOM 718 N N . PHE A 1 88 ? -12.435 -11.264 13.220 1.00 84.81 88 PHE A N 1
ATOM 719 C CA . PHE A 1 88 ? -11.172 -11.995 13.097 1.00 84.81 88 PHE A CA 1
ATOM 720 C C . PHE A 1 88 ? -10.083 -11.393 13.989 1.00 84.81 88 PHE A C 1
ATOM 722 O O . PHE A 1 88 ? -9.519 -12.101 14.816 1.00 84.81 88 PHE A O 1
ATOM 729 N N . PHE A 1 89 ? -9.870 -10.076 13.918 1.00 81.94 89 PHE A N 1
ATOM 730 C CA . PHE A 1 89 ? -8.925 -9.388 14.804 1.00 81.94 89 PHE A CA 1
ATOM 731 C C . PHE A 1 89 ? -9.333 -9.446 16.282 1.00 81.94 89 PHE A C 1
ATOM 733 O O . PHE A 1 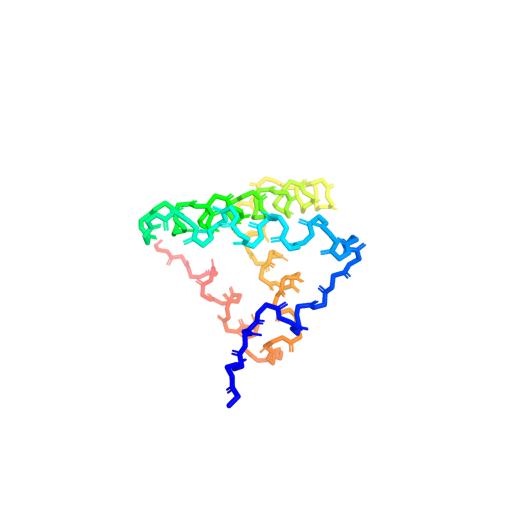89 ? -8.501 -9.242 17.164 1.00 81.94 89 PHE A O 1
ATOM 740 N N . ASN A 1 90 ? -10.614 -9.695 16.572 1.00 77.88 90 ASN A N 1
ATOM 741 C CA . ASN A 1 90 ? -11.150 -9.770 17.925 1.00 77.88 90 ASN A CA 1
ATOM 742 C C . ASN A 1 90 ? -11.054 -11.135 18.604 1.00 77.88 90 ASN A C 1
ATOM 744 O O . ASN A 1 90 ? -11.219 -11.178 19.826 1.00 77.88 90 ASN A O 1
ATOM 748 N N . LYS A 1 91 ? -10.763 -12.213 17.870 1.00 70.69 91 LYS A N 1
ATOM 749 C CA . LYS A 1 91 ? -10.541 -13.523 18.485 1.00 70.69 91 LYS A CA 1
ATOM 750 C C . LYS A 1 91 ? -9.289 -13.461 19.365 1.00 70.69 91 LYS A C 1
ATOM 752 O O . LYS A 1 91 ? -8.239 -13.013 18.918 1.00 70.69 91 LYS A O 1
ATOM 757 N N . LYS A 1 92 ? -9.444 -13.830 20.638 1.00 55.69 92 LYS A N 1
ATOM 758 C CA . LYS A 1 92 ? -8.316 -14.107 21.530 1.00 55.69 92 LYS A CA 1
ATOM 759 C C . LYS A 1 92 ? -7.758 -15.474 21.142 1.00 55.69 92 LYS A C 1
ATOM 761 O O . LYS A 1 92 ? -8.553 -16.409 21.036 1.00 55.69 92 LYS A O 1
ATOM 766 N N . ASP A 1 93 ? -6.449 -15.543 20.934 1.00 55.44 93 ASP A N 1
ATOM 767 C CA . ASP A 1 93 ? -5.696 -16.785 21.122 1.00 55.44 93 ASP A CA 1
ATOM 768 C C . ASP A 1 93 ? -5.653 -17.132 22.620 1.00 55.44 93 ASP A C 1
ATOM 770 O O . ASP A 1 93 ? -5.574 -16.183 23.445 1.00 55.44 93 ASP A O 1
#

Mean predicted aligned error: 7.14 Å

Radius of gyration: 18.13 Å; Cα contacts (8 Å, |Δi|>4): 24; chains: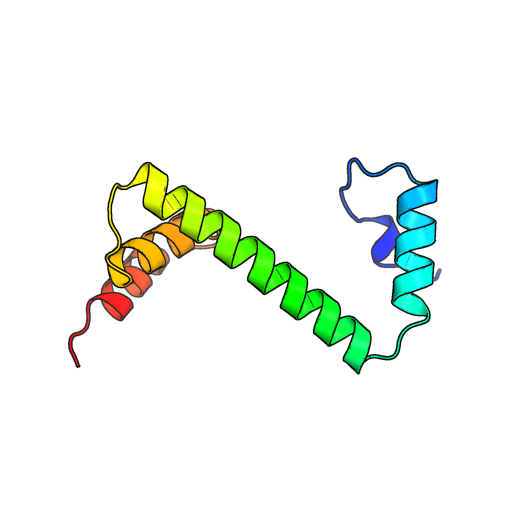 1; bounding box: 36×32×52 Å

pLDDT: mean 86.53, std 12.35, range [41.22, 97.31]

Foldseek 3Di:
DPPDPLVPDDDPDDPVVSVVVVVVLVVDDPVVNVVVVVVVVVVVVVVQLVVQCVVVVDPPPLVSVLVSCCVPCVPVDDPVRSVVVNVVSVDDD

Solvent-accessible surface area (backbone atoms only — not comparable to full-atom values): 5681 Å² total; per-residue (Å²): 132,87,81,58,76,74,82,72,61,92,67,94,61,58,68,71,58,48,51,53,52,50,54,58,52,68,75,44,54,72,69,56,46,50,50,52,53,53,52,52,51,51,50,53,50,52,52,53,50,52,50,47,32,69,73,69,74,50,82,55,64,64,64,49,52,48,51,46,48,57,66,77,40,50,90,79,45,55,74,68,53,53,49,52,53,49,50,61,73,62,59,78,131

Sequence (93 aa):
MNNNVYDKLPTDTPPHILKKQVETIQSLSYSERLRIACGLSDFCYQQTMNMLRKKLGTTDEKLLKIAFVETVYKNDFSKEELYRIKLFFNKKD